Protein AF-A0A0N1FG00-F1 (afdb_monomer_lite)

Structure (mmCIF, N/CA/C/O backbone):
data_AF-A0A0N1FG00-F1
#
_entry.id   AF-A0A0N1FG00-F1
#
loop_
_atom_site.group_PDB
_atom_site.id
_atom_site.type_symbol
_atom_site.label_atom_id
_atom_site.label_alt_id
_atom_site.label_comp_id
_atom_site.label_asym_id
_atom_site.label_entity_id
_atom_site.label_seq_id
_atom_site.pdbx_PDB_ins_code
_atom_site.Cartn_x
_atom_site.Cartn_y
_atom_site.Cartn_z
_atom_site.occupancy
_atom_site.B_iso_or_equiv
_atom_site.auth_seq_id
_atom_site.auth_comp_id
_atom_site.auth_asym_id
_atom_site.auth_atom_id
_atom_site.pdbx_PDB_model_num
ATOM 1 N N . MET A 1 1 ? -45.391 7.854 -58.901 1.00 47.09 1 MET A N 1
ATOM 2 C CA . MET A 1 1 ? -44.063 8.399 -58.519 1.00 47.09 1 MET A CA 1
ATOM 3 C C . MET A 1 1 ? -44.255 9.373 -57.354 1.00 47.09 1 MET A C 1
ATOM 5 O O . MET A 1 1 ? -45.353 9.895 -57.253 1.00 47.09 1 MET A O 1
ATOM 9 N N . MET A 1 2 ? -43.213 9.606 -56.535 1.00 35.62 2 MET A N 1
ATOM 10 C CA . MET A 1 2 ? -43.125 10.476 -55.327 1.00 35.62 2 MET A CA 1
ATOM 11 C C . MET A 1 2 ? -43.523 9.795 -53.991 1.00 35.62 2 MET A C 1
ATOM 13 O O . MET A 1 2 ? -44.689 9.746 -53.632 1.00 35.62 2 MET A O 1
ATOM 17 N N . ARG A 1 3 ? -42.633 9.010 -53.360 1.00 42.38 3 ARG A N 1
ATOM 18 C CA . ARG A 1 3 ? -41.611 9.372 -52.338 1.00 42.38 3 ARG A CA 1
ATOM 19 C C . ARG A 1 3 ? -42.190 9.952 -51.034 1.00 42.38 3 ARG A C 1
ATOM 21 O O . ARG A 1 3 ? -42.295 11.163 -50.887 1.00 42.38 3 ARG A O 1
ATOM 28 N N . ALA A 1 4 ? -42.470 9.071 -50.071 1.00 48.09 4 ALA A N 1
ATOM 29 C CA . ALA A 1 4 ? -42.599 9.433 -48.662 1.00 48.09 4 ALA A CA 1
ATOM 30 C C . ALA A 1 4 ? -41.198 9.640 -48.058 1.00 48.09 4 ALA A C 1
ATOM 32 O O . ALA A 1 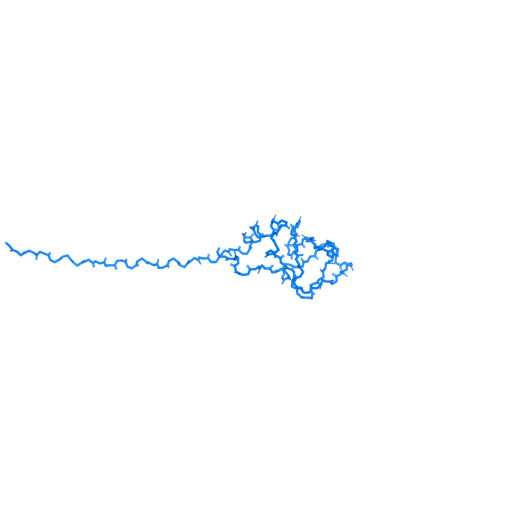4 ? -40.321 8.786 -48.201 1.00 48.09 4 ALA A O 1
ATOM 33 N N . LEU A 1 5 ? -40.986 10.796 -47.427 1.00 50.00 5 LEU A N 1
ATOM 34 C CA . LEU A 1 5 ? -39.769 11.137 -46.693 1.00 50.00 5 LEU A CA 1
ATOM 35 C C . LEU A 1 5 ? -39.727 10.323 -45.388 1.00 50.00 5 LEU A C 1
ATOM 37 O O . LEU A 1 5 ? -40.560 10.523 -44.508 1.00 50.00 5 LEU A O 1
ATOM 41 N N . LEU A 1 6 ? -38.751 9.428 -45.249 1.00 51.03 6 LEU A N 1
ATOM 42 C CA . LEU A 1 6 ? -38.387 8.847 -43.957 1.00 51.03 6 LEU A CA 1
ATOM 43 C C . LEU A 1 6 ? -37.447 9.826 -43.249 1.00 51.03 6 LEU A C 1
ATOM 45 O O . LEU A 1 6 ? -36.305 10.006 -43.668 1.00 51.03 6 LEU A O 1
ATOM 49 N N . VAL A 1 7 ? -37.923 10.466 -42.181 1.00 54.03 7 VAL A N 1
ATOM 50 C CA . VAL A 1 7 ? -37.058 11.205 -41.255 1.00 54.03 7 VAL A CA 1
ATOM 51 C C . VAL A 1 7 ? -36.405 10.172 -40.341 1.00 54.03 7 VAL A C 1
ATOM 53 O O . VAL A 1 7 ? -37.035 9.641 -39.430 1.00 54.03 7 VAL A O 1
ATOM 56 N N . GLY A 1 8 ? -35.150 9.835 -40.636 1.00 49.94 8 GLY A N 1
ATOM 57 C CA . GLY A 1 8 ? -34.329 8.986 -39.781 1.00 49.94 8 GLY A CA 1
ATOM 58 C C . GLY A 1 8 ? -33.991 9.724 -38.491 1.00 49.94 8 GLY A C 1
ATOM 59 O O . GLY A 1 8 ? -33.200 10.665 -38.498 1.00 49.94 8 GLY A O 1
ATOM 60 N N . LEU A 1 9 ? -34.598 9.303 -37.383 1.00 53.47 9 LEU A N 1
ATOM 61 C CA . LEU A 1 9 ? -34.225 9.745 -36.047 1.00 53.47 9 LEU A CA 1
ATOM 62 C C . LEU A 1 9 ? -32.873 9.104 -35.700 1.00 53.47 9 LEU A C 1
ATOM 64 O O . LEU A 1 9 ? -32.798 7.913 -35.401 1.00 53.47 9 LEU A O 1
ATOM 68 N N . ALA A 1 10 ? -31.793 9.880 -35.790 1.00 53.59 10 ALA A N 1
ATOM 69 C CA . ALA A 1 10 ? -30.473 9.450 -35.351 1.00 53.59 10 ALA A CA 1
ATOM 70 C C . ALA A 1 10 ? -30.459 9.372 -33.818 1.00 53.59 10 ALA A C 1
ATOM 72 O O . ALA A 1 10 ? -30.368 10.386 -33.127 1.00 53.59 10 ALA A O 1
ATOM 73 N N . ILE A 1 11 ? -30.577 8.157 -33.281 1.00 56.94 11 ILE A N 1
ATOM 74 C CA . ILE A 1 11 ? -30.322 7.884 -31.868 1.00 56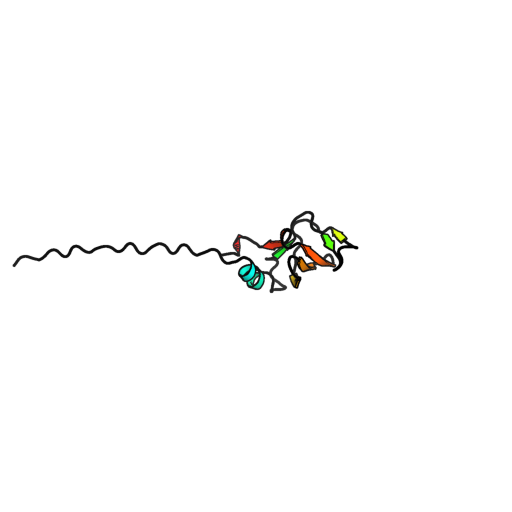.94 11 ILE A CA 1
ATOM 75 C C . ILE A 1 11 ? -28.810 8.024 -31.674 1.00 56.94 11 ILE A C 1
ATOM 77 O O . ILE A 1 11 ? -28.039 7.152 -32.068 1.00 56.94 11 ILE A O 1
ATOM 81 N N . LEU A 1 12 ? -28.386 9.156 -31.110 1.00 49.56 12 LEU A N 1
ATOM 82 C CA . LEU A 1 12 ? -27.030 9.355 -30.611 1.00 49.56 12 LEU A CA 1
ATOM 83 C C . LEU A 1 12 ? -26.803 8.331 -29.497 1.00 49.56 12 LEU A C 1
ATOM 85 O O . LEU A 1 12 ? -27.275 8.505 -28.374 1.00 49.56 12 LEU A O 1
ATOM 89 N N . THR A 1 13 ? -26.127 7.230 -29.820 1.00 52.47 13 THR A N 1
ATOM 90 C CA . THR A 1 13 ? -25.684 6.257 -28.826 1.00 52.47 13 THR A CA 1
ATOM 91 C C . THR A 1 13 ? -24.707 6.962 -27.898 1.00 52.47 13 THR A C 1
ATOM 93 O O . THR A 1 13 ? -23.592 7.309 -28.287 1.00 52.47 13 THR A O 1
ATOM 96 N N . SER A 1 14 ? -25.189 7.214 -26.687 1.00 48.91 14 SER A N 1
ATOM 97 C CA . SER A 1 14 ? -24.450 7.633 -25.505 1.00 48.91 14 SER A CA 1
ATOM 98 C C . SER A 1 14 ? -23.044 7.042 -25.488 1.00 48.91 14 SER A C 1
ATOM 100 O O . SER A 1 14 ? -22.886 5.820 -25.452 1.00 48.91 14 SER A O 1
ATOM 102 N N . GLY A 1 15 ? -22.034 7.915 -25.484 1.00 47.72 15 GLY A N 1
ATOM 103 C CA . GLY A 1 15 ? -20.683 7.526 -25.115 1.00 47.72 15 GLY A CA 1
ATOM 104 C C . GLY A 1 15 ? -20.752 6.830 -23.764 1.00 47.72 15 GLY A C 1
ATOM 105 O O . GLY A 1 15 ? -21.215 7.415 -22.784 1.00 47.72 15 GLY A O 1
ATOM 106 N N . VAL A 1 16 ? -20.367 5.558 -23.737 1.00 52.03 16 VAL A N 1
ATOM 107 C CA . VAL A 1 16 ? -20.206 4.805 -22.502 1.00 52.03 16 VAL A CA 1
ATOM 108 C C . VAL A 1 16 ? -19.142 5.520 -21.680 1.00 52.03 16 VAL A C 1
ATOM 110 O O . VAL A 1 16 ? -17.947 5.442 -21.950 1.00 52.03 16 VAL A O 1
ATOM 113 N N . VAL A 1 17 ? -19.588 6.289 -20.693 1.00 52.78 17 VAL A N 1
ATOM 114 C CA . VAL A 1 17 ? -18.740 6.677 -19.574 1.00 52.78 17 VAL A CA 1
ATOM 115 C C . VAL A 1 17 ? -18.379 5.364 -18.893 1.00 52.78 17 VAL A C 1
ATOM 117 O O . VAL A 1 17 ? -19.207 4.787 -18.191 1.00 52.78 17 VAL A O 1
ATOM 120 N N . ASN A 1 18 ? -17.184 4.840 -19.181 1.00 56.25 18 ASN A N 1
ATOM 121 C CA . ASN A 1 18 ? -16.622 3.726 -18.428 1.00 56.25 18 ASN A CA 1
ATOM 122 C C . ASN A 1 18 ? -16.612 4.161 -16.963 1.00 56.25 18 ASN A C 1
ATOM 124 O O . ASN A 1 18 ? -15.882 5.080 -16.585 1.00 56.25 18 ASN A O 1
ATOM 128 N N . ALA A 1 19 ? -17.498 3.574 -16.160 1.00 61.50 19 ALA A N 1
ATOM 129 C CA . ALA A 1 19 ? -17.511 3.812 -14.731 1.00 61.50 19 ALA A CA 1
ATOM 130 C C . ALA A 1 19 ? -16.146 3.381 -14.184 1.00 61.50 19 ALA A C 1
ATOM 132 O O . ALA A 1 19 ? -15.709 2.264 -14.456 1.00 61.50 19 ALA A O 1
ATOM 133 N N . ALA A 1 20 ? -15.467 4.277 -13.464 1.00 65.75 20 ALA A N 1
ATOM 134 C CA . ALA A 1 20 ? -14.167 3.978 -12.876 1.00 65.75 20 ALA A CA 1
ATOM 135 C C . ALA A 1 20 ? -14.255 2.708 -12.013 1.00 65.75 20 ALA A C 1
ATOM 137 O O . ALA A 1 20 ? -15.195 2.555 -11.225 1.00 65.75 20 ALA A O 1
ATOM 138 N N . GLU A 1 21 ? -13.286 1.803 -12.171 1.00 76.12 21 GLU A N 1
ATOM 139 C CA . GLU A 1 21 ? -13.229 0.557 -11.408 1.00 76.12 21 GLU A CA 1
ATOM 140 C C . GLU A 1 21 ? -13.214 0.858 -9.893 1.00 76.12 21 GLU A C 1
ATOM 142 O O . GLU A 1 21 ? -12.444 1.713 -9.436 1.00 76.12 21 GLU A O 1
ATOM 147 N N . PRO A 1 22 ? -14.030 0.163 -9.074 1.00 81.88 22 PRO A N 1
ATOM 148 C CA . PRO A 1 22 ? -13.969 0.305 -7.626 1.00 81.88 22 PRO A CA 1
ATOM 149 C C . PRO A 1 22 ? -12.575 -0.041 -7.091 1.00 81.88 22 PRO A C 1
ATOM 151 O O . PRO A 1 22 ? -12.006 -1.069 -7.451 1.00 81.88 22 PRO A O 1
ATOM 154 N N . TRP A 1 23 ? -12.059 0.765 -6.159 1.00 75.62 23 TRP A N 1
ATOM 155 C CA . TRP A 1 23 ? -10.724 0.584 -5.569 1.00 75.62 23 TRP A CA 1
ATOM 156 C C . TRP A 1 23 ? -10.448 -0.850 -5.100 1.00 75.62 23 TRP A C 1
ATOM 158 O O . TRP A 1 23 ? -9.391 -1.401 -5.379 1.00 75.62 23 TRP A O 1
ATOM 168 N N . ASP A 1 24 ? -11.411 -1.486 -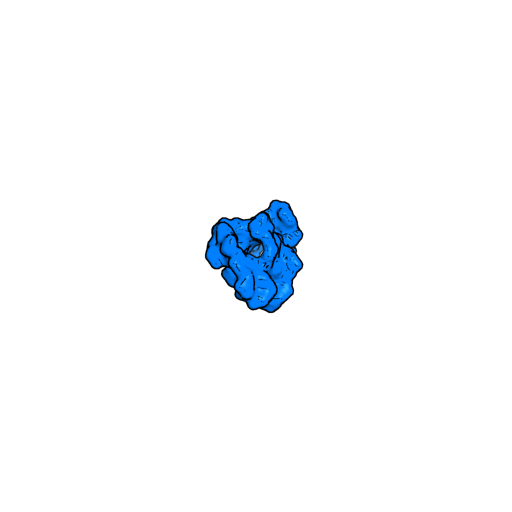4.429 1.00 75.75 24 ASP A N 1
ATOM 169 C CA . ASP A 1 24 ? -11.253 -2.856 -3.929 1.00 75.75 24 ASP A CA 1
ATOM 170 C C . ASP A 1 24 ? -11.111 -3.899 -5.056 1.00 75.75 24 ASP A C 1
ATOM 172 O O . ASP A 1 24 ? -10.436 -4.913 -4.865 1.00 75.75 24 ASP A O 1
ATOM 176 N N . ALA A 1 25 ? -11.713 -3.664 -6.227 1.00 78.56 25 ALA A N 1
ATOM 177 C CA . ALA A 1 25 ? -11.524 -4.510 -7.405 1.00 78.56 25 ALA A CA 1
ATOM 178 C C . ALA A 1 25 ? -10.135 -4.279 -8.025 1.00 78.56 25 ALA A C 1
ATOM 180 O O . ALA A 1 25 ? -9.398 -5.245 -8.237 1.00 78.56 25 ALA A O 1
ATOM 181 N N . ALA A 1 26 ? -9.720 -3.014 -8.153 1.00 77.69 26 ALA A N 1
ATOM 182 C CA . ALA A 1 26 ? -8.392 -2.656 -8.644 1.00 77.69 26 ALA A CA 1
ATOM 183 C C . ALA A 1 26 ? -7.273 -3.217 -7.744 1.00 77.69 26 ALA A C 1
ATOM 185 O O . ALA A 1 26 ? -6.323 -3.809 -8.245 1.00 77.69 26 ALA A O 1
ATOM 186 N N . VAL A 1 27 ? -7.416 -3.145 -6.413 1.00 75.06 27 VAL A N 1
ATOM 187 C CA . VAL A 1 27 ? -6.480 -3.754 -5.447 1.00 75.06 27 VAL A CA 1
ATOM 188 C C . VAL A 1 27 ? -6.349 -5.262 -5.664 1.00 75.06 27 VAL A C 1
ATOM 190 O O . VAL A 1 27 ? -5.240 -5.791 -5.667 1.00 75.06 27 VAL A O 1
ATOM 193 N N . ARG A 1 28 ? -7.465 -5.975 -5.857 1.00 73.06 28 ARG A N 1
ATOM 194 C CA . ARG A 1 28 ? -7.448 -7.431 -6.092 1.00 73.06 28 ARG A CA 1
ATOM 195 C C . ARG A 1 28 ? -6.798 -7.820 -7.412 1.00 73.06 28 ARG A C 1
ATOM 197 O O . ARG A 1 28 ? -6.362 -8.954 -7.534 1.00 73.06 28 ARG A O 1
ATOM 204 N N . ARG A 1 29 ? -6.785 -6.923 -8.394 1.00 76.31 29 ARG A N 1
ATOM 205 C CA . ARG A 1 29 ? -6.181 -7.161 -9.705 1.00 76.31 29 ARG A CA 1
ATOM 206 C C . ARG A 1 29 ? -4.704 -6.774 -9.734 1.00 76.31 29 ARG A C 1
ATOM 208 O O . ARG A 1 29 ? -3.908 -7.490 -10.328 1.00 76.31 29 ARG A O 1
ATOM 215 N N . LEU A 1 30 ? -4.356 -5.652 -9.106 1.00 72.50 30 LEU A N 1
ATOM 216 C CA . LEU A 1 30 ? -3.027 -5.041 -9.170 1.00 72.50 30 LEU A CA 1
ATOM 217 C C . LEU A 1 30 ? -2.095 -5.528 -8.056 1.00 72.50 30 LEU A C 1
ATOM 219 O O . LEU A 1 30 ? -0.918 -5.754 -8.300 1.00 72.50 30 LEU A O 1
ATOM 223 N N . CYS A 1 31 ? -2.609 -5.752 -6.842 1.00 71.56 31 CYS A N 1
ATOM 224 C CA . CYS A 1 31 ? -1.771 -6.045 -5.670 1.00 71.56 31 CYS A CA 1
ATOM 225 C C . CYS A 1 31 ? -1.572 -7.540 -5.389 1.00 71.56 31 CYS A C 1
ATOM 227 O O . CYS A 1 31 ? -1.041 -7.900 -4.335 1.00 71.56 31 CYS A O 1
ATOM 229 N N . THR A 1 32 ? -2.046 -8.418 -6.275 1.00 60.97 32 THR A N 1
ATOM 230 C CA . THR A 1 32 ? -1.944 -9.881 -6.134 1.00 60.97 32 THR A CA 1
ATOM 231 C C . THR A 1 32 ? -0.771 -10.485 -6.898 1.00 60.97 32 THR A C 1
ATOM 233 O O . THR A 1 32 ? -0.457 -11.654 -6.688 1.00 60.97 32 THR A O 1
ATOM 236 N N . SER A 1 33 ? -0.130 -9.720 -7.784 1.00 54.88 33 SER A N 1
ATOM 237 C CA . SER A 1 33 ? 1.048 -10.169 -8.526 1.00 54.88 33 SER A CA 1
ATOM 238 C C . SER A 1 33 ? 2.321 -9.792 -7.769 1.00 54.88 33 SER A C 1
ATOM 240 O O . SER A 1 33 ? 2.502 -8.639 -7.391 1.00 54.88 33 SER A O 1
ATOM 242 N N . LEU A 1 34 ? 3.205 -10.767 -7.545 1.00 49.31 34 LEU A N 1
ATOM 243 C CA . LEU A 1 34 ? 4.505 -10.556 -6.891 1.00 49.31 34 LEU A CA 1
ATOM 244 C C . LEU A 1 34 ? 5.502 -9.801 -7.784 1.00 49.31 34 LEU A C 1
ATOM 246 O O . LEU A 1 34 ? 6.474 -9.250 -7.272 1.00 49.31 34 LEU A O 1
ATOM 250 N N . ASP A 1 35 ? 5.239 -9.756 -9.091 1.00 54.22 35 ASP A N 1
ATOM 251 C CA . ASP A 1 35 ? 6.139 -9.175 -10.091 1.00 54.22 35 ASP A CA 1
ATOM 252 C C . ASP A 1 35 ? 5.704 -7.768 -10.528 1.00 54.22 35 ASP A C 1
ATOM 254 O O . ASP A 1 35 ? 6.493 -7.017 -11.102 1.00 54.22 35 ASP A O 1
ATOM 258 N N . GLN A 1 36 ? 4.446 -7.395 -10.266 1.00 54.47 36 GLN A N 1
ATOM 259 C CA . GLN A 1 36 ? 3.897 -6.091 -10.628 1.00 54.47 36 GLN A CA 1
ATOM 260 C C . GLN A 1 36 ? 3.845 -5.218 -9.374 1.00 54.47 36 GLN A C 1
ATOM 262 O O . GLN A 1 36 ? 2.991 -5.387 -8.509 1.00 54.47 36 GLN A O 1
ATOM 267 N N . GLN A 1 37 ? 4.777 -4.270 -9.270 1.00 62.59 37 GLN A N 1
ATOM 268 C CA . GLN A 1 37 ? 4.828 -3.247 -8.216 1.00 62.59 37 GLN A CA 1
ATOM 269 C C . GLN A 1 37 ? 3.730 -2.178 -8.394 1.00 62.59 37 GLN A C 1
ATOM 271 O O . GLN A 1 37 ? 3.946 -0.999 -8.134 1.00 62.59 37 GLN A O 1
ATOM 276 N N . ASP A 1 38 ? 2.543 -2.583 -8.846 1.00 70.44 38 ASP A N 1
ATOM 277 C CA . ASP A 1 38 ? 1.427 -1.692 -9.183 1.00 70.44 38 ASP A CA 1
ATOM 278 C C . ASP A 1 38 ? 0.696 -1.180 -7.922 1.00 70.44 38 ASP A C 1
ATOM 280 O O . ASP A 1 38 ? -0.219 -0.353 -8.003 1.00 70.44 38 ASP A O 1
ATOM 284 N N . CYS A 1 39 ? 1.126 -1.661 -6.748 1.00 71.94 39 CYS A N 1
ATOM 285 C CA . CYS A 1 39 ? 0.708 -1.201 -5.434 1.00 71.94 39 CYS A CA 1
ATOM 286 C C . CYS A 1 39 ? 1.924 -0.783 -4.614 1.00 71.94 39 CYS A C 1
ATOM 288 O O . CYS A 1 39 ? 2.861 -1.557 -4.393 1.00 71.94 39 CYS A O 1
ATOM 290 N N . TRP A 1 40 ? 1.885 0.447 -4.117 1.00 76.81 40 TRP A N 1
ATOM 291 C CA . TRP A 1 40 ? 2.959 1.010 -3.312 1.00 76.81 40 TRP A CA 1
ATOM 292 C C . TRP A 1 40 ? 2.407 1.722 -2.087 1.00 76.81 40 TRP A C 1
ATOM 294 O O . TRP A 1 40 ? 1.240 2.124 -2.008 1.00 76.81 40 TRP A O 1
ATOM 304 N N . VAL A 1 41 ? 3.279 1.866 -1.100 1.00 74.50 41 VAL A N 1
ATOM 305 C CA . VAL A 1 41 ? 2.979 2.591 0.125 1.00 74.50 41 VAL A CA 1
ATOM 306 C C . VAL A 1 41 ? 3.468 4.034 -0.019 1.00 74.50 41 VAL A C 1
ATOM 308 O O . VAL A 1 41 ? 4.589 4.284 -0.459 1.00 74.50 41 VAL A O 1
ATOM 311 N N . LYS A 1 42 ? 2.612 4.993 0.344 1.00 75.25 42 LYS A N 1
ATOM 312 C CA . LYS A 1 42 ? 2.901 6.431 0.279 1.00 75.25 42 LYS A CA 1
ATOM 313 C C . LYS A 1 42 ? 4.042 6.837 1.226 1.00 75.25 42 LYS A C 1
ATOM 315 O O . LYS A 1 42 ? 4.171 6.273 2.314 1.00 75.25 42 LYS A O 1
ATOM 320 N N . SER A 1 43 ? 4.776 7.894 0.862 1.00 66.06 43 SER A N 1
ATOM 321 C CA . SER A 1 43 ? 5.690 8.622 1.753 1.00 66.06 43 SER A CA 1
ATOM 322 C C . SER A 1 43 ? 5.120 8.836 3.155 1.00 66.06 43 SER A C 1
ATOM 324 O O . SER A 1 43 ? 3.956 9.220 3.317 1.00 66.06 43 SER A O 1
ATOM 326 N N . GLY A 1 44 ? 5.961 8.632 4.169 1.00 68.44 44 GLY A N 1
ATOM 327 C CA . GLY A 1 44 ? 5.599 8.817 5.575 1.00 68.44 44 GLY A CA 1
ATOM 328 C C . GLY A 1 44 ? 4.824 7.651 6.189 1.00 68.44 44 GLY A C 1
ATOM 329 O O . GLY A 1 44 ? 4.408 7.737 7.343 1.00 68.44 44 GLY A O 1
ATOM 330 N N . ALA A 1 45 ? 4.626 6.556 5.455 1.00 79.50 45 ALA A N 1
ATOM 331 C CA . ALA A 1 45 ? 4.095 5.340 6.039 1.00 79.50 45 ALA A CA 1
ATOM 332 C C . ALA A 1 45 ? 5.145 4.571 6.842 1.00 79.50 45 ALA A C 1
ATOM 334 O O . ALA A 1 45 ? 6.343 4.591 6.548 1.00 79.50 45 ALA A O 1
ATOM 335 N N . ALA A 1 46 ? 4.654 3.817 7.820 1.00 83.88 46 ALA A N 1
ATOM 336 C CA . ALA A 1 46 ? 5.453 2.887 8.588 1.00 83.88 46 ALA A CA 1
ATOM 337 C C . ALA A 1 46 ? 4.839 1.486 8.536 1.00 83.88 46 ALA A C 1
ATOM 339 O O . ALA A 1 46 ? 3.619 1.327 8.627 1.00 83.88 46 ALA A O 1
ATOM 340 N N . LEU A 1 47 ? 5.695 0.473 8.414 1.00 89.75 47 LEU A N 1
ATOM 341 C CA . LEU A 1 47 ? 5.337 -0.909 8.701 1.00 89.75 47 LEU A CA 1
ATOM 342 C C . LEU A 1 47 ? 5.238 -1.058 10.207 1.00 89.75 47 LEU A C 1
ATOM 344 O O . LEU A 1 47 ? 6.260 -1.005 10.888 1.00 89.75 47 LEU A O 1
ATOM 348 N N . CYS A 1 48 ? 4.030 -1.247 10.718 1.00 89.12 48 CYS A N 1
ATOM 349 C CA . CYS A 1 48 ? 3.841 -1.516 12.131 1.00 89.12 48 CYS A CA 1
ATOM 350 C C . CYS A 1 48 ? 3.574 -2.998 12.388 1.00 89.12 48 CYS A C 1
ATOM 352 O O . CYS A 1 48 ? 3.067 -3.710 11.520 1.00 89.12 48 CYS A O 1
ATOM 354 N N . ASP A 1 49 ? 3.843 -3.473 13.597 1.00 87.19 49 ASP A N 1
ATOM 355 C CA . ASP A 1 49 ? 3.245 -4.725 14.048 1.00 87.19 49 ASP A CA 1
ATOM 356 C C . ASP A 1 49 ? 1.701 -4.627 14.050 1.00 87.19 49 ASP A C 1
ATOM 358 O O . ASP A 1 49 ? 1.083 -3.584 13.777 1.00 87.19 49 ASP A O 1
ATOM 362 N N . ARG A 1 50 ? 1.046 -5.759 14.317 1.00 83.62 50 ARG A N 1
ATOM 363 C CA . ARG A 1 50 ? -0.420 -5.836 14.315 1.00 83.62 50 ARG A CA 1
ATOM 364 C C . ARG A 1 50 ? -1.054 -4.872 15.321 1.00 83.62 50 ARG A C 1
ATOM 366 O O . ARG A 1 50 ? -2.134 -4.345 15.045 1.00 83.62 50 ARG A O 1
ATOM 373 N N . GLU A 1 51 ? -0.380 -4.640 16.440 1.00 86.06 51 GLU A N 1
ATOM 374 C CA . GLU A 1 51 ? -0.852 -3.853 17.581 1.00 86.06 51 GLU A CA 1
ATOM 375 C C . GLU A 1 51 ? -0.499 -2.361 17.470 1.00 86.06 51 GLU A C 1
ATOM 377 O O . GLU A 1 51 ? -1.068 -1.553 18.195 1.00 86.06 51 GLU A O 1
ATOM 382 N N . GLN A 1 52 ? 0.330 -1.977 16.492 1.00 84.50 52 GLN A N 1
ATOM 383 C CA . GLN A 1 52 ? 0.860 -0.621 16.281 1.00 84.50 52 GLN A CA 1
ATOM 384 C C . GLN A 1 52 ? 1.870 -0.167 17.332 1.00 84.50 52 GLN A C 1
ATOM 386 O O . GLN A 1 52 ? 2.042 1.034 17.528 1.00 84.50 52 GLN A O 1
ATOM 391 N N . ILE A 1 53 ? 2.538 -1.108 17.998 1.00 85.56 53 ILE A N 1
ATOM 392 C CA . ILE A 1 53 ? 3.485 -0.803 19.075 1.00 85.56 53 ILE A CA 1
ATOM 393 C C . ILE A 1 53 ? 4.874 -0.541 18.491 1.00 85.56 53 ILE A C 1
ATOM 395 O O . ILE A 1 53 ? 5.506 0.467 18.806 1.00 85.56 53 ILE A O 1
ATOM 399 N N . SER A 1 54 ? 5.343 -1.421 17.607 1.00 86.69 54 SER A N 1
ATOM 400 C CA . SER A 1 54 ? 6.608 -1.263 16.891 1.00 86.69 54 SER A CA 1
ATOM 401 C C . SER A 1 54 ? 6.353 -0.865 15.444 1.00 86.69 54 SER A C 1
ATOM 403 O O . SER A 1 54 ? 5.623 -1.561 14.740 1.00 86.69 54 SER A O 1
ATOM 405 N N . CYS A 1 55 ? 6.959 0.237 14.992 1.00 89.06 55 CYS A N 1
ATOM 406 C CA . CYS A 1 55 ? 6.806 0.754 13.635 1.00 89.06 55 CYS A CA 1
ATOM 407 C C . CYS A 1 55 ? 8.163 1.084 13.002 1.00 89.06 55 CYS A C 1
ATOM 409 O O . CYS A 1 55 ? 9.034 1.680 13.634 1.00 89.06 55 CYS A O 1
ATOM 411 N N . LYS A 1 56 ? 8.320 0.737 11.723 1.00 89.19 56 LYS A N 1
ATOM 412 C CA . LYS A 1 56 ? 9.493 1.046 10.900 1.00 89.19 56 LYS A CA 1
ATOM 41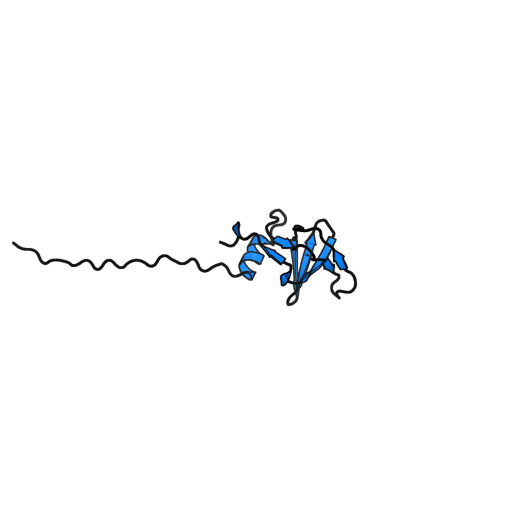3 C C . LYS A 1 56 ? 9.082 1.899 9.710 1.00 89.19 56 LYS A C 1
ATOM 415 O O . LYS A 1 56 ? 8.256 1.469 8.909 1.00 89.19 56 LYS A O 1
ATOM 420 N N . ASN A 1 57 ? 9.683 3.076 9.570 1.00 89.00 57 ASN A N 1
ATOM 421 C CA . ASN A 1 57 ? 9.416 3.959 8.437 1.00 89.00 57 ASN A CA 1
ATOM 422 C C . ASN A 1 57 ? 9.862 3.315 7.122 1.00 89.00 57 ASN A C 1
ATOM 424 O O . ASN A 1 57 ? 10.931 2.704 7.045 1.00 89.00 57 ASN A O 1
ATOM 428 N N . LEU A 1 58 ? 9.031 3.469 6.099 1.00 85.12 58 LEU A N 1
ATOM 429 C CA . LEU A 1 58 ? 9.346 3.083 4.732 1.00 85.12 58 LEU A CA 1
ATOM 430 C C . LEU A 1 58 ? 9.914 4.281 3.961 1.00 85.12 58 LEU A C 1
ATOM 432 O O . LEU A 1 58 ? 9.553 5.424 4.267 1.00 85.12 58 LEU A O 1
ATOM 436 N N . PRO A 1 59 ? 10.776 4.046 2.957 1.00 82.62 59 PRO A N 1
ATOM 437 C CA . PRO A 1 59 ? 11.071 5.077 1.975 1.00 82.62 59 PRO A CA 1
ATOM 438 C C . PRO A 1 59 ? 9.813 5.419 1.172 1.00 82.62 59 PRO A C 1
ATOM 440 O O . PRO A 1 59 ? 8.822 4.683 1.176 1.00 82.62 59 PRO A O 1
ATOM 443 N N . ASP A 1 60 ? 9.854 6.556 0.486 1.00 79.75 60 ASP A N 1
ATOM 444 C CA . ASP A 1 60 ? 8.756 6.951 -0.386 1.00 79.75 60 ASP A CA 1
ATOM 445 C C . ASP A 1 60 ? 8.574 5.954 -1.541 1.00 79.75 60 ASP A C 1
ATOM 447 O O . ASP A 1 60 ? 9.547 5.391 -2.039 1.00 79.75 60 ASP A O 1
ATOM 451 N N . HIS A 1 61 ? 7.321 5.744 -1.949 1.00 78.44 61 HIS A N 1
ATOM 452 C CA . HIS A 1 61 ? 6.921 4.797 -2.993 1.00 78.44 61 HIS A CA 1
ATOM 453 C C . HIS A 1 61 ? 7.460 3.370 -2.791 1.00 78.44 61 HIS A C 1
ATOM 455 O O . HIS A 1 61 ? 7.790 2.689 -3.759 1.00 78.44 61 HIS A O 1
ATOM 461 N N . ALA A 1 62 ? 7.537 2.890 -1.544 1.00 83.62 62 ALA A N 1
ATOM 462 C CA . ALA A 1 62 ? 7.984 1.529 -1.267 1.00 83.62 62 ALA A CA 1
ATOM 463 C C . ALA A 1 62 ? 7.035 0.501 -1.923 1.00 83.62 62 ALA A C 1
ATOM 465 O O . ALA A 1 62 ? 5.845 0.471 -1.571 1.00 83.62 62 ALA A O 1
ATOM 466 N N . PRO A 1 63 ? 7.535 -0.362 -2.830 1.00 82.56 63 PRO A N 1
ATOM 467 C CA . PRO A 1 63 ? 6.731 -1.415 -3.436 1.00 82.56 63 PRO A CA 1
ATOM 468 C C . PRO A 1 63 ? 6.199 -2.370 -2.372 1.00 82.56 63 PRO A C 1
ATOM 470 O O . PRO A 1 63 ? 6.929 -2.758 -1.451 1.00 82.56 63 PRO A O 1
ATOM 473 N N . ALA A 1 64 ? 4.929 -2.752 -2.488 1.00 83.50 64 ALA A N 1
ATOM 474 C CA . ALA A 1 64 ? 4.277 -3.562 -1.473 1.00 83.50 64 ALA A CA 1
ATOM 475 C C . ALA A 1 64 ? 3.375 -4.639 -2.063 1.00 83.50 64 ALA A C 1
ATOM 477 O O . ALA A 1 64 ? 2.478 -4.379 -2.860 1.00 83.50 64 ALA A O 1
ATOM 478 N N . VAL A 1 65 ? 3.561 -5.854 -1.557 1.00 82.88 65 VAL A N 1
ATOM 479 C CA . VAL A 1 65 ? 2.665 -6.983 -1.789 1.00 82.88 65 VAL A CA 1
ATOM 480 C C . VAL A 1 65 ? 1.663 -7.038 -0.650 1.00 82.88 65 VAL A C 1
ATOM 482 O O . VAL A 1 65 ? 2.054 -7.084 0.519 1.00 82.88 65 VAL A O 1
ATOM 485 N N . ILE A 1 66 ? 0.373 -7.086 -0.968 1.00 85.06 66 ILE A N 1
ATOM 486 C CA . ILE A 1 66 ? -0.668 -7.262 0.044 1.00 85.06 66 ILE A CA 1
ATOM 487 C C . ILE A 1 66 ? -0.784 -8.747 0.385 1.00 85.06 66 ILE A C 1
ATOM 489 O O . ILE A 1 66 ? -1.072 -9.576 -0.471 1.00 85.06 66 ILE A O 1
ATOM 493 N N . ILE A 1 67 ? -0.601 -9.077 1.661 1.00 87.12 67 ILE A N 1
ATOM 494 C CA . ILE A 1 67 ? -0.698 -10.450 2.179 1.00 87.12 67 ILE A CA 1
ATOM 495 C C . ILE A 1 67 ? -1.898 -10.655 3.113 1.00 87.12 67 ILE A C 1
ATOM 497 O O . ILE A 1 67 ? -2.173 -11.775 3.534 1.00 87.12 67 ILE A O 1
ATOM 501 N N . GLY A 1 68 ? -2.634 -9.590 3.444 1.00 85.50 68 GLY A N 1
ATOM 502 C CA . GLY A 1 68 ? -3.881 -9.686 4.199 1.00 85.50 68 GLY A CA 1
ATOM 503 C C . GLY A 1 68 ? -4.567 -8.337 4.406 1.00 85.50 68 GLY A C 1
ATOM 504 O O . GLY A 1 68 ? -3.962 -7.280 4.233 1.00 85.50 68 GLY A O 1
ATOM 505 N N . ARG A 1 69 ? -5.838 -8.371 4.818 1.00 87.38 69 ARG A N 1
ATOM 506 C CA . ARG A 1 69 ? -6.631 -7.188 5.184 1.00 87.38 69 ARG A CA 1
ATOM 507 C C . ARG A 1 69 ? -7.361 -7.451 6.495 1.00 87.38 69 ARG A C 1
ATOM 509 O O . ARG A 1 69 ? -7.878 -8.543 6.709 1.00 87.38 69 ARG A O 1
ATOM 516 N N . SER A 1 70 ? -7.425 -6.444 7.358 1.00 87.31 70 SER A N 1
ATOM 517 C CA . SER A 1 70 ? -8.233 -6.470 8.577 1.00 87.31 70 SER A CA 1
ATOM 518 C C . SER A 1 70 ? -8.807 -5.080 8.816 1.00 87.31 70 SER A C 1
ATOM 520 O O . SER A 1 70 ? -8.082 -4.148 9.172 1.00 87.31 70 SER A O 1
ATOM 522 N N . GLY A 1 71 ? -10.114 -4.928 8.597 1.00 87.94 71 GLY A N 1
ATOM 523 C CA . GLY A 1 71 ? -10.778 -3.627 8.643 1.00 87.94 71 GLY A CA 1
ATOM 524 C C . GLY A 1 71 ? -10.114 -2.621 7.694 1.00 87.94 71 GLY A C 1
ATOM 525 O O . GLY A 1 71 ? -9.973 -2.881 6.500 1.00 87.94 71 GLY A O 1
ATOM 526 N N . LYS A 1 72 ? -9.672 -1.488 8.251 1.00 87.25 72 LYS A N 1
ATOM 527 C CA . LYS A 1 72 ? -9.029 -0.377 7.524 1.00 87.25 72 LYS A CA 1
ATOM 528 C C . LYS A 1 72 ? -7.505 -0.501 7.414 1.00 87.25 72 LYS A C 1
ATOM 530 O O . LYS A 1 72 ? -6.813 0.503 7.239 1.00 87.25 72 LYS A O 1
ATOM 535 N N . ARG A 1 73 ? -6.954 -1.701 7.611 1.00 87.81 73 ARG A N 1
ATOM 536 C CA . ARG A 1 73 ? -5.505 -1.939 7.584 1.00 87.81 73 ARG A CA 1
ATOM 537 C C . ARG A 1 73 ? -5.157 -3.089 6.655 1.00 87.81 73 ARG A C 1
ATOM 539 O O . ARG A 1 73 ? -5.867 -4.097 6.599 1.00 87.81 73 ARG A O 1
ATOM 546 N N . TRP A 1 74 ? -4.030 -2.931 5.981 1.00 88.44 74 TRP A N 1
ATOM 547 C CA . TRP A 1 74 ? -3.449 -3.915 5.082 1.00 88.44 74 TRP A CA 1
ATOM 548 C C . TRP A 1 74 ? -2.187 -4.472 5.707 1.00 88.44 74 TRP A C 1
ATOM 550 O O . TRP A 1 74 ? -1.345 -3.712 6.179 1.00 88.44 74 TRP A O 1
ATOM 560 N N . ASN A 1 75 ? -2.071 -5.792 5.716 1.00 90.25 75 ASN A N 1
ATOM 561 C CA . ASN A 1 75 ? -0.813 -6.455 5.997 1.00 90.25 75 ASN A CA 1
ATOM 562 C C . ASN A 1 75 ? -0.051 -6.552 4.681 1.00 90.25 75 ASN A C 1
ATOM 564 O O . ASN A 1 75 ? -0.562 -7.123 3.713 1.00 90.25 75 ASN A O 1
ATOM 568 N N . VAL A 1 76 ? 1.138 -5.971 4.648 1.00 89.12 76 VAL A N 1
ATOM 569 C CA . VAL A 1 76 ? 1.952 -5.867 3.447 1.00 89.12 76 VAL A CA 1
ATOM 570 C C . VAL A 1 76 ? 3.338 -6.448 3.674 1.00 89.12 76 VAL A C 1
ATOM 572 O O . VAL A 1 76 ? 3.850 -6.475 4.796 1.00 89.12 76 VAL A O 1
ATOM 575 N N . ARG A 1 77 ? 3.956 -6.898 2.588 1.00 88.25 77 ARG A N 1
ATOM 576 C CA . ARG A 1 77 ? 5.362 -7.287 2.521 1.00 88.25 77 ARG A CA 1
ATOM 577 C C . ARG A 1 77 ? 6.071 -6.386 1.519 1.00 88.25 77 ARG A C 1
ATOM 579 O O . ARG A 1 77 ? 5.625 -6.260 0.384 1.00 88.25 77 ARG A O 1
ATOM 586 N N . THR A 1 78 ? 7.166 -5.787 1.952 1.00 86.06 78 THR A N 1
ATOM 587 C CA . THR A 1 78 ? 8.074 -4.975 1.140 1.00 86.06 78 THR A CA 1
ATOM 588 C C . THR A 1 78 ? 9.484 -5.557 1.259 1.00 86.06 78 THR A C 1
ATOM 590 O O . THR A 1 78 ? 9.729 -6.455 2.069 1.00 86.06 78 THR A O 1
ATOM 593 N N . GLU A 1 79 ? 10.443 -5.034 0.497 1.00 86.00 79 GLU A N 1
ATOM 594 C CA . GLU A 1 79 ? 11.864 -5.379 0.677 1.00 86.00 79 GLU A CA 1
ATOM 595 C C . GLU A 1 79 ? 12.413 -4.962 2.059 1.00 86.00 79 GLU A C 1
ATOM 597 O O . GLU A 1 79 ? 13.391 -5.521 2.5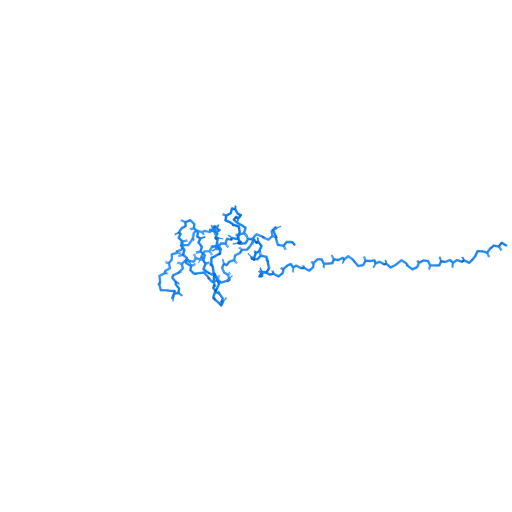51 1.00 86.00 79 GLU A O 1
ATOM 602 N N . TYR A 1 80 ? 11.749 -4.013 2.729 1.00 85.69 80 TYR A N 1
ATOM 603 C CA . TYR A 1 80 ? 12.154 -3.477 4.031 1.00 85.69 80 TYR A CA 1
ATOM 604 C C . TYR A 1 80 ? 11.577 -4.254 5.220 1.00 85.69 80 TYR A C 1
ATOM 606 O O . TYR A 1 80 ? 11.921 -3.942 6.369 1.00 85.69 80 TYR A O 1
ATOM 614 N N . GLY A 1 81 ? 10.705 -5.231 4.964 1.00 88.31 81 GLY A N 1
ATOM 615 C CA . GLY A 1 81 ? 10.062 -6.072 5.969 1.00 88.31 81 GLY A CA 1
ATOM 616 C C . GLY A 1 81 ? 8.570 -6.272 5.706 1.00 88.31 81 GLY A C 1
ATOM 617 O O . GLY A 1 81 ? 8.045 -5.958 4.640 1.00 88.31 81 GLY A O 1
ATOM 618 N N . SER A 1 82 ? 7.863 -6.793 6.703 1.00 89.94 82 SER A N 1
ATOM 619 C CA . SER A 1 82 ? 6.409 -6.966 6.656 1.00 89.94 82 SER A CA 1
ATOM 620 C C . SER A 1 82 ? 5.733 -6.296 7.839 1.00 89.94 82 SER A C 1
ATOM 622 O O . SER A 1 82 ? 6.292 -6.279 8.936 1.00 89.94 82 SER A O 1
ATOM 624 N N . GLY A 1 83 ? 4.518 -5.801 7.638 1.00 92.56 83 GLY A N 1
ATOM 625 C CA . GLY A 1 83 ? 3.756 -5.161 8.700 1.00 92.56 83 GLY A CA 1
ATOM 626 C C . GLY A 1 83 ? 2.411 -4.627 8.233 1.00 92.56 83 GLY A C 1
ATOM 627 O O . GLY A 1 83 ? 2.007 -4.777 7.082 1.00 92.56 83 GLY A O 1
ATOM 628 N N . TRP A 1 84 ? 1.714 -3.988 9.159 1.00 92.88 84 TRP A N 1
ATOM 629 C CA . TRP A 1 84 ? 0.397 -3.418 8.965 1.00 92.88 84 TRP A CA 1
ATOM 630 C C . TRP A 1 84 ? 0.485 -1.929 8.667 1.00 92.88 84 TRP A C 1
ATOM 632 O O . TRP A 1 84 ? 1.070 -1.160 9.431 1.00 92.88 84 TRP A O 1
ATOM 642 N N . VAL A 1 85 ? -0.175 -1.529 7.586 1.00 90.62 85 VAL A N 1
ATOM 643 C CA . VAL A 1 85 ? -0.264 -0.151 7.107 1.00 90.62 85 VAL A CA 1
ATOM 644 C C . VAL A 1 85 ? -1.736 0.260 7.030 1.00 90.62 85 VAL A C 1
ATOM 646 O O . VAL A 1 85 ? -2.622 -0.554 6.764 1.00 90.62 85 VAL A O 1
ATOM 649 N N . SER A 1 86 ? -2.023 1.532 7.305 1.00 88.12 86 SER A N 1
ATOM 650 C CA . SER A 1 86 ? -3.366 2.102 7.135 1.00 88.12 86 SER A CA 1
ATOM 651 C C . SER A 1 86 ? -3.788 2.091 5.663 1.00 88.12 86 SER A C 1
ATOM 653 O O . SER A 1 86 ? -2.992 2.438 4.796 1.00 88.12 86 SER A O 1
ATOM 655 N N . GLU A 1 87 ? -5.055 1.784 5.368 1.00 85.06 87 GLU A N 1
ATOM 656 C CA . GLU A 1 87 ? -5.593 1.807 3.996 1.00 85.06 87 GLU A CA 1
ATOM 657 C C . GLU A 1 87 ? -5.420 3.150 3.287 1.00 85.06 87 GLU A C 1
ATOM 659 O O . GLU A 1 87 ? -5.263 3.180 2.075 1.00 85.06 87 GLU A O 1
ATOM 664 N N . ARG A 1 88 ? -5.369 4.251 4.042 1.00 84.88 88 ARG A N 1
ATOM 665 C CA . ARG A 1 88 ? -5.181 5.606 3.498 1.00 84.88 88 ARG A CA 1
ATOM 666 C C . ARG A 1 88 ? -3.759 5.888 3.015 1.00 84.88 88 ARG A C 1
ATOM 668 O O . ARG A 1 88 ? -3.527 6.912 2.381 1.00 84.88 88 ARG A O 1
ATOM 675 N N . LEU A 1 89 ? -2.811 5.039 3.396 1.00 86.31 89 LEU A N 1
ATOM 676 C CA . LEU A 1 89 ? -1.409 5.141 3.002 1.00 86.31 89 LEU A CA 1
ATOM 677 C C . LEU A 1 89 ? -1.072 4.169 1.865 1.00 86.31 89 LEU A C 1
ATOM 679 O O . LEU A 1 89 ? 0.050 4.193 1.369 1.00 86.31 89 LEU A O 1
ATOM 683 N N . MET A 1 90 ? -2.034 3.340 1.447 1.00 84.06 90 MET A N 1
ATOM 684 C CA . MET A 1 90 ? -1.915 2.517 0.251 1.00 84.06 90 MET A CA 1
ATOM 685 C C . MET A 1 90 ? -2.270 3.344 -0.975 1.00 84.06 90 MET A C 1
ATOM 687 O O . MET A 1 90 ? -3.237 4.105 -0.966 1.00 84.06 90 MET A O 1
ATOM 691 N N . MET A 1 91 ? -1.501 3.160 -2.036 1.00 81.69 91 MET A N 1
ATOM 692 C CA . MET A 1 91 ? -1.713 3.812 -3.316 1.00 81.69 91 MET A CA 1
ATOM 693 C C . MET A 1 91 ? -1.650 2.757 -4.425 1.00 81.69 91 MET A C 1
ATOM 695 O O . MET A 1 91 ? -0.926 1.766 -4.317 1.00 81.69 91 MET A O 1
ATOM 699 N N . LEU A 1 92 ? -2.424 2.987 -5.480 1.00 77.69 92 LEU A N 1
ATOM 700 C CA . LEU A 1 92 ? -2.411 2.206 -6.710 1.00 77.69 92 LEU A CA 1
ATOM 701 C C . LEU A 1 92 ? -1.830 3.067 -7.824 1.00 77.69 92 LEU A C 1
ATOM 703 O O . LEU A 1 92 ? -2.026 4.288 -7.827 1.00 77.69 92 LEU A O 1
ATOM 707 N N . ASP A 1 93 ? -1.179 2.431 -8.790 1.00 73.38 93 ASP A N 1
ATOM 708 C CA . ASP A 1 93 ? -0.844 3.097 -10.043 1.00 73.38 93 ASP A CA 1
ATOM 709 C C . ASP A 1 93 ? -2.135 3.475 -10.793 1.00 73.38 93 ASP A C 1
ATOM 711 O O . ASP A 1 93 ? -2.866 2.628 -11.317 1.00 73.38 93 ASP A O 1
ATOM 715 N N . SER A 1 94 ? -2.424 4.778 -10.857 1.00 69.00 94 SER A N 1
ATOM 716 C CA . SER A 1 94 ? -3.630 5.308 -11.500 1.00 69.00 94 SER A CA 1
ATOM 717 C C . SER A 1 94 ? -3.669 5.043 -13.005 1.00 69.00 94 SER A C 1
ATOM 719 O O . SER A 1 94 ? -4.756 4.987 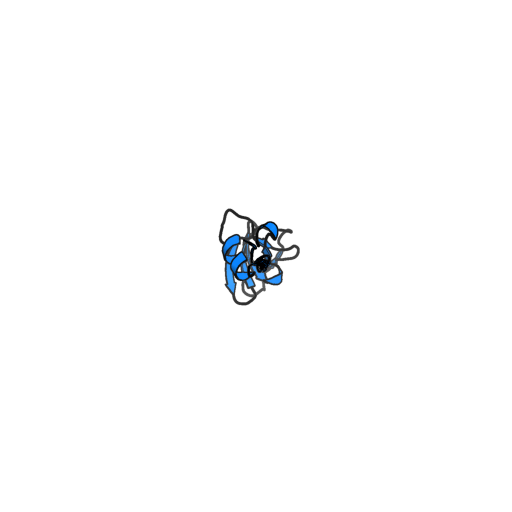-13.585 1.00 69.00 94 SER A O 1
ATOM 721 N N . THR A 1 95 ? -2.521 4.812 -13.651 1.00 71.12 95 THR A N 1
ATOM 722 C CA . THR A 1 95 ? -2.475 4.435 -15.071 1.00 71.12 95 THR A CA 1
ATOM 723 C C . THR A 1 95 ? -3.073 3.050 -15.318 1.00 71.12 95 THR A C 1
ATOM 725 O O . THR A 1 95 ? -3.533 2.764 -16.428 1.00 71.12 95 THR A O 1
ATOM 728 N N . ARG A 1 96 ? -3.126 2.217 -14.272 1.00 68.69 96 ARG A N 1
ATOM 729 C CA . ARG A 1 96 ? -3.628 0.846 -14.304 1.00 68.69 96 ARG A CA 1
ATOM 730 C C . ARG A 1 96 ? -5.086 0.712 -13.867 1.00 68.69 96 ARG A C 1
ATOM 732 O O . ARG A 1 96 ? -5.640 -0.364 -14.063 1.00 68.69 96 ARG A O 1
ATOM 739 N N . MET A 1 97 ? -5.719 1.752 -13.317 1.00 68.62 97 MET A N 1
ATOM 740 C CA . MET A 1 97 ? -7.091 1.732 -12.766 1.00 68.62 97 MET A CA 1
ATOM 741 C C . MET A 1 97 ? -8.215 1.959 -13.809 1.00 68.62 97 MET A C 1
ATOM 743 O O . MET A 1 97 ? -9.217 2.607 -13.509 1.00 68.62 97 MET A O 1
ATOM 747 N N . ARG A 1 98 ? -8.036 1.492 -15.049 1.00 64.69 98 ARG A N 1
ATOM 748 C CA . ARG A 1 98 ? -8.975 1.731 -16.163 1.00 64.69 98 ARG A CA 1
ATOM 749 C C . ARG A 1 98 ? -10.085 0.696 -16.262 1.00 64.69 98 ARG A C 1
ATOM 751 O O . ARG A 1 98 ? -9.772 -0.495 -16.056 1.00 64.69 98 ARG A O 1
#

Sequence (98 aa):
MMRALLVGLAILTSGVVNAAEPWDAAVRRLCTSLDQQDCWVKSGAALCDREQISCKNLPDHAPAVIIGRSGKRWNVRTEYGSGWVSERLMMLDSTRMR

Organism: NCBI:txid1526658

Secondary structure (DSSP, 8-state):
------------------PPPPHHHHHHHHTT-SS---EEE-TT-EEE-TTSSSEEEPPTTEE-EEEEEETTEEEEEETTEEEEEEGGGEEE-GGG--

pLDDT: mean 74.0, std 14.63, range [35.62, 92.88]

Foldseek 3Di:
DDDDDDPDDPPPPDDPPPDFDPPVVLCVVQQADPPRLQKFFAAPKWFAAPVRPDTHGDHGRFRWHFPDDDPQWTFTQGPVGTHITGVVRMDGNPVSRD

Radius of gyration: 22.98 Å; chains: 1; bounding box: 56×22×78 Å